Protein AF-A0A0M3KIB8-F1 (afdb_monomer)

Organism: Anisakis simplex (NCBI:txid6269)

Foldseek 3Di:
DVVCLVVCPVVQVVVQVVCVVVVFHWHWHKDADDPPDIDIDIGTDDDD

Structure (mmCIF, N/CA/C/O backbone):
data_AF-A0A0M3KIB8-F1
#
_entry.id   AF-A0A0M3KIB8-F1
#
loop_
_atom_site.group_PDB
_atom_site.id
_atom_site.type_symbol
_atom_site.label_atom_id
_atom_site.label_alt_id
_atom_site.label_comp_id
_atom_site.label_asym_id
_atom_site.label_entity_id
_atom_site.label_seq_id
_atom_site.pdbx_PDB_ins_code
_atom_site.Cartn_x
_atom_site.Cartn_y
_atom_site.Cartn_z
_atom_site.occupancy
_atom_site.B_iso_or_equiv
_atom_site.auth_seq_id
_atom_site.auth_comp_id
_atom_site.auth_asym_id
_atom_site.auth_atom_id
_atom_site.pdbx_PDB_model_num
ATOM 1 N N . LEU A 1 1 ? 16.900 1.036 -8.994 1.00 62.53 1 LEU A N 1
ATOM 2 C CA . LEU A 1 1 ? 15.930 0.702 -7.918 1.00 62.53 1 LEU A CA 1
ATOM 3 C C . LEU A 1 1 ? 15.117 1.918 -7.474 1.00 62.53 1 LEU A C 1
ATOM 5 O O . LEU A 1 1 ? 13.901 1.811 -7.483 1.00 62.53 1 LEU A O 1
ATOM 9 N N . ALA A 1 2 ? 15.742 3.062 -7.150 1.00 68.25 2 ALA A N 1
ATOM 10 C CA . ALA A 1 2 ? 15.033 4.276 -6.711 1.00 68.25 2 ALA A CA 1
ATOM 11 C C . ALA A 1 2 ? 13.944 4.751 -7.693 1.00 68.25 2 ALA A C 1
ATOM 13 O O . ALA A 1 2 ? 12.824 5.029 -7.282 1.00 68.25 2 ALA A O 1
ATOM 14 N N . GLU A 1 3 ? 14.230 4.736 -8.996 1.00 73.62 3 GLU A N 1
ATOM 15 C CA . GLU A 1 3 ? 13.257 5.110 -10.029 1.00 73.62 3 GLU A CA 1
ATOM 16 C C . GLU A 1 3 ? 12.058 4.153 -10.109 1.00 73.62 3 GLU A C 1
ATOM 18 O O . GLU A 1 3 ? 10.961 4.565 -10.449 1.00 73.62 3 GLU A O 1
ATOM 23 N N . SER A 1 4 ? 12.205 2.888 -9.694 1.00 79.31 4 SER A N 1
ATOM 24 C CA . SER A 1 4 ? 11.082 1.945 -9.684 1.00 79.31 4 S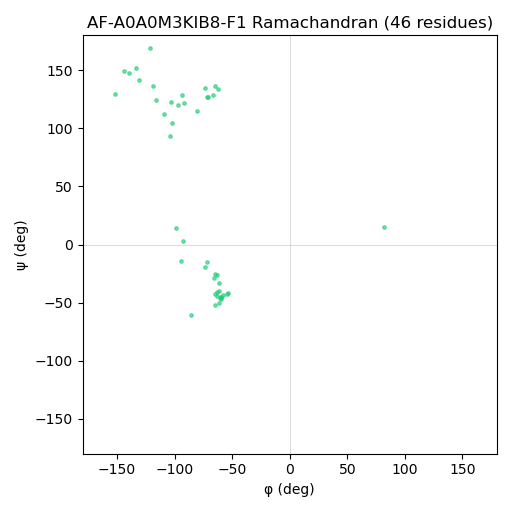ER A CA 1
ATOM 25 C C . SER A 1 4 ? 10.080 2.217 -8.558 1.00 79.31 4 SER A C 1
ATOM 27 O O . SER A 1 4 ? 8.947 1.740 -8.628 1.00 79.31 4 SER A O 1
ATOM 29 N N . ALA A 1 5 ? 10.480 2.946 -7.510 1.00 81.19 5 ALA A N 1
ATOM 30 C CA . ALA A 1 5 ? 9.633 3.191 -6.345 1.00 81.19 5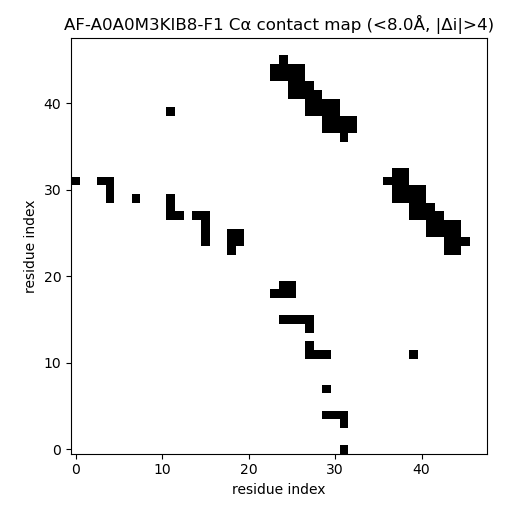 ALA A CA 1
ATOM 31 C C . ALA A 1 5 ? 8.399 4.039 -6.695 1.00 81.19 5 ALA A C 1
ATOM 33 O O . ALA A 1 5 ? 7.342 3.854 -6.093 1.00 81.19 5 ALA A O 1
ATOM 34 N N . MET A 1 6 ? 8.497 4.910 -7.710 1.00 89.31 6 MET A N 1
ATOM 35 C CA . MET A 1 6 ? 7.370 5.735 -8.161 1.00 89.31 6 MET A CA 1
ATOM 36 C C . MET A 1 6 ? 6.194 4.890 -8.670 1.00 89.31 6 MET A C 1
ATOM 38 O O . MET A 1 6 ? 5.039 5.240 -8.436 1.00 89.31 6 MET A O 1
ATOM 42 N N . TYR A 1 7 ? 6.475 3.735 -9.285 1.00 93.56 7 TYR A N 1
ATOM 43 C CA . TYR A 1 7 ? 5.445 2.820 -9.787 1.00 93.56 7 TYR A CA 1
ATOM 44 C C . TYR A 1 7 ? 4.701 2.085 -8.663 1.00 93.56 7 TYR A C 1
ATOM 46 O O . TYR A 1 7 ? 3.630 1.529 -8.896 1.00 93.56 7 TYR A O 1
ATOM 54 N N . LEU A 1 8 ? 5.239 2.091 -7.439 1.00 94.50 8 LEU A N 1
ATOM 55 C CA . LEU A 1 8 ? 4.655 1.405 -6.284 1.00 94.50 8 LEU A CA 1
ATOM 56 C C . LEU A 1 8 ? 3.760 2.312 -5.436 1.00 94.50 8 LEU A C 1
ATOM 58 O O . LEU A 1 8 ? 2.964 1.805 -4.648 1.00 94.50 8 LEU A O 1
ATOM 62 N N . ALA A 1 9 ? 3.819 3.633 -5.635 1.00 94.00 9 ALA A N 1
ATOM 63 C CA . ALA A 1 9 ? 3.006 4.588 -4.884 1.00 94.00 9 ALA A CA 1
ATOM 64 C C . ALA A 1 9 ? 1.498 4.340 -5.063 1.00 94.00 9 ALA A C 1
ATOM 66 O O . ALA A 1 9 ? 0.754 4.309 -4.081 1.00 94.00 9 ALA A O 1
ATOM 67 N N . PHE A 1 10 ? 1.052 4.110 -6.303 1.00 96.25 10 PHE A N 1
ATOM 68 C CA . PHE A 1 10 ? -0.354 3.819 -6.588 1.00 96.25 10 PHE A CA 1
ATOM 69 C C . PHE A 1 10 ? -0.814 2.488 -5.955 1.00 96.25 10 PHE A C 1
ATOM 71 O O . PHE A 1 10 ? -1.768 2.521 -5.175 1.00 96.25 10 PHE A O 1
ATOM 78 N N . PRO A 1 11 ? -0.126 1.345 -6.162 1.00 97.19 11 PRO A N 1
ATOM 79 C CA . PRO A 1 11 ? -0.438 0.099 -5.457 1.00 97.19 11 PRO A CA 1
ATOM 80 C C . PRO A 1 11 ? -0.467 0.224 -3.924 1.00 97.19 11 PRO A C 1
ATOM 82 O O . PRO A 1 11 ? -1.392 -0.289 -3.294 1.00 97.19 11 PRO A O 1
ATOM 85 N N . CYS A 1 12 ? 0.477 0.952 -3.310 1.00 96.31 12 CYS A N 1
ATOM 86 C CA . CYS A 1 12 ? 0.464 1.225 -1.865 1.00 96.31 12 CYS A CA 1
ATOM 87 C C . CYS A 1 12 ? -0.832 1.927 -1.427 1.00 96.31 12 CYS A C 1
ATOM 89 O O . CYS A 1 12 ? -1.435 1.562 -0.414 1.00 96.31 12 CYS A O 1
ATOM 91 N N . GLY A 1 13 ? -1.274 2.923 -2.201 1.00 97.12 13 GLY A N 1
ATOM 92 C CA . GLY A 1 13 ? -2.533 3.629 -1.978 1.00 97.12 13 GLY A CA 1
ATOM 93 C C . GLY A 1 13 ? -3.757 2.720 -2.099 1.00 97.12 13 GLY A C 1
ATOM 94 O O . GLY A 1 13 ? -4.651 2.808 -1.259 1.00 97.12 13 GLY A O 1
ATOM 95 N N . VAL A 1 14 ? -3.774 1.812 -3.082 1.00 98.31 14 VAL A N 1
ATOM 96 C CA . VAL A 1 14 ? -4.856 0.829 -3.270 1.00 98.31 14 VAL A CA 1
ATOM 97 C C . VAL A 1 14 ? -4.973 -0.096 -2.058 1.00 98.31 14 VAL A C 1
ATOM 99 O O . VAL A 1 14 ? -6.061 -0.225 -1.498 1.00 98.31 14 VAL A O 1
ATOM 102 N N . VAL A 1 15 ? -3.861 -0.685 -1.604 1.00 98.00 15 VAL A N 1
ATOM 103 C CA . VAL A 1 15 ? -3.848 -1.567 -0.422 1.00 98.00 15 VAL A CA 1
ATOM 104 C C . VAL A 1 15 ? -4.335 -0.814 0.819 1.00 98.00 15 VAL A C 1
ATOM 106 O O . VAL A 1 15 ? -5.221 -1.296 1.527 1.00 98.00 15 VAL A O 1
ATOM 109 N N . ARG A 1 16 ? -3.823 0.402 1.055 1.00 97.69 16 ARG A N 1
ATOM 110 C CA . ARG A 1 16 ?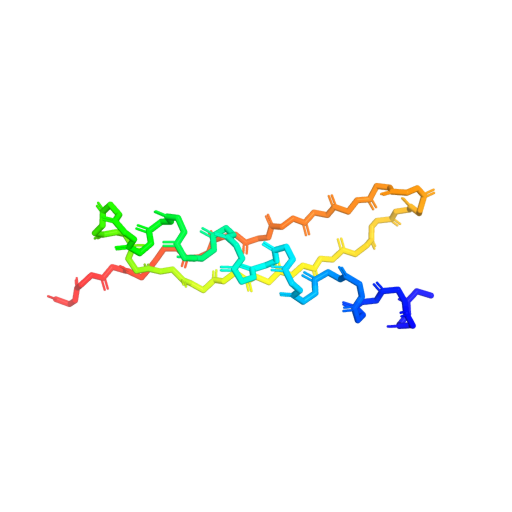 -4.265 1.256 2.169 1.00 97.69 16 ARG A CA 1
ATOM 111 C C . ARG A 1 16 ? -5.760 1.579 2.084 1.00 97.69 16 ARG A C 1
ATOM 113 O O . ARG A 1 16 ? -6.447 1.531 3.100 1.00 97.69 16 ARG A O 1
ATOM 120 N N . GLY A 1 17 ? -6.253 1.941 0.901 1.00 97.75 17 GLY A N 1
ATOM 121 C CA . GLY A 1 17 ? -7.653 2.300 0.675 1.00 97.75 17 GLY A CA 1
ATOM 122 C C . GLY A 1 17 ? -8.599 1.130 0.935 1.00 97.75 17 GLY A C 1
ATOM 123 O O . GLY A 1 17 ? -9.594 1.301 1.636 1.00 97.75 17 GLY A O 1
ATOM 124 N N . ALA A 1 18 ? -8.250 -0.066 0.450 1.00 98.25 18 ALA A N 1
ATOM 125 C CA . ALA A 1 18 ? -9.021 -1.285 0.680 1.00 98.25 18 ALA A CA 1
ATOM 126 C C . ALA A 1 18 ? -9.133 -1.625 2.176 1.00 98.25 18 ALA A C 1
ATOM 128 O O . ALA A 1 18 ? -10.232 -1.886 2.663 1.00 98.25 18 ALA A O 1
ATOM 129 N N . LEU A 1 19 ? -8.019 -1.553 2.916 1.00 97.06 19 LEU A N 1
ATOM 130 C CA . LEU A 1 19 ? -8.002 -1.775 4.367 1.00 97.06 19 LEU A CA 1
ATOM 131 C C . LEU A 1 19 ? -8.807 -0.708 5.123 1.00 97.06 19 LEU A C 1
ATOM 133 O O . LEU A 1 19 ? -9.601 -1.036 6.005 1.00 97.06 19 LEU A O 1
ATOM 137 N N . CYS A 1 20 ? -8.677 0.562 4.732 1.00 96.62 20 CYS A N 1
ATOM 138 C CA . CYS A 1 20 ? -9.442 1.658 5.326 1.00 96.62 20 CYS A CA 1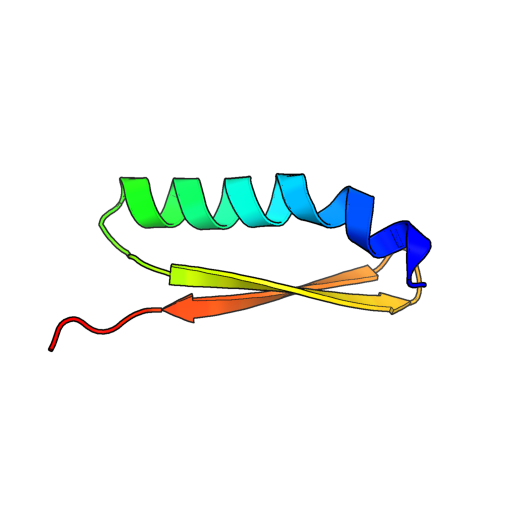
ATOM 139 C C . CYS A 1 20 ? -10.957 1.470 5.132 1.00 96.62 20 CYS A C 1
ATOM 141 O O . CYS A 1 20 ? -11.727 1.681 6.068 1.00 96.62 20 CYS A O 1
ATOM 143 N N . ASN A 1 21 ? -11.384 1.006 3.951 1.00 97.50 21 ASN A N 1
ATOM 144 C CA . ASN A 1 21 ? -12.795 0.767 3.633 1.00 97.50 21 ASN A CA 1
ATOM 145 C C . ASN A 1 21 ? -13.443 -0.314 4.520 1.00 97.50 21 ASN A C 1
ATOM 147 O O . ASN A 1 21 ? -14.648 -0.274 4.745 1.00 97.50 21 ASN A O 1
ATOM 151 N N . ILE A 1 22 ? -12.653 -1.251 5.056 1.00 96.88 22 ILE A N 1
ATOM 152 C CA . ILE A 1 22 ? -13.116 -2.271 6.015 1.00 96.88 22 ILE A CA 1
ATOM 153 C C . ILE A 1 22 ? -12.812 -1.905 7.479 1.00 96.88 22 ILE A C 1
ATOM 155 O O . ILE A 1 22 ? -12.902 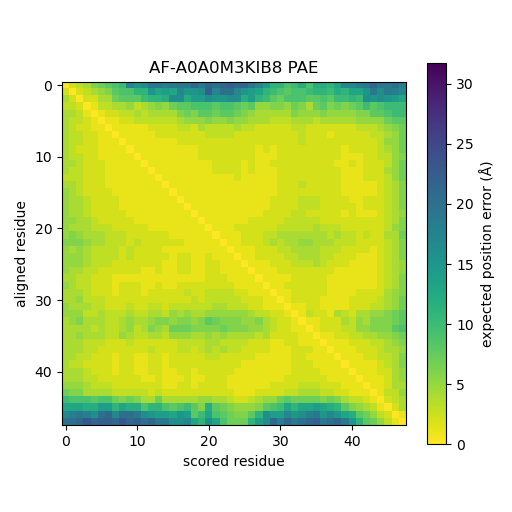-2.752 8.365 1.00 96.88 22 ILE A O 1
ATOM 159 N N . GLY A 1 23 ? -12.453 -0.647 7.753 1.00 95.19 23 GLY A N 1
ATOM 160 C CA . GLY A 1 23 ? -12.234 -0.141 9.109 1.00 95.19 23 GLY A CA 1
ATOM 161 C C . GLY A 1 23 ? -10.859 -0.449 9.706 1.00 95.19 23 GLY A C 1
ATOM 162 O O . GLY A 1 23 ? -10.685 -0.298 10.916 1.00 95.19 23 GLY A O 1
ATOM 163 N N . ILE A 1 24 ? -9.881 -0.849 8.888 1.00 95.56 24 ILE A N 1
ATOM 164 C CA . ILE A 1 24 ? -8.499 -1.109 9.307 1.00 95.56 24 ILE A CA 1
ATOM 165 C C . ILE A 1 24 ? -7.615 0.067 8.857 1.00 95.56 24 ILE A C 1
ATOM 167 O O . ILE A 1 24 ? -7.133 0.084 7.722 1.00 95.56 24 ILE A O 1
ATOM 171 N N . PRO A 1 25 ? -7.380 1.080 9.710 1.00 95.38 25 PRO A N 1
ATOM 172 C CA . PRO A 1 25 ? -6.423 2.131 9.392 1.00 95.38 25 PRO A CA 1
ATOM 173 C C . PRO A 1 25 ? -5.006 1.545 9.362 1.00 95.38 25 PRO A C 1
ATOM 175 O O . PRO A 1 25 ? -4.564 0.886 10.301 1.00 95.38 25 PRO A O 1
ATOM 178 N N . SER A 1 26 ? -4.270 1.788 8.280 1.00 96.56 26 SER A N 1
ATOM 179 C CA . SER A 1 26 ? -2.918 1.250 8.101 1.00 96.56 26 SER A CA 1
ATOM 180 C C . SER A 1 26 ? -1.993 2.226 7.383 1.00 96.56 26 SER A C 1
ATOM 182 O O . SER A 1 26 ? -2.431 2.981 6.511 1.00 96.56 26 SER A O 1
ATOM 184 N N . LEU A 1 27 ? -0.703 2.166 7.703 1.00 96.62 27 LEU A N 1
ATOM 185 C CA . LEU A 1 27 ? 0.372 2.727 6.889 1.00 96.62 27 LEU A CA 1
ATOM 186 C C . LEU A 1 27 ? 0.913 1.625 5.971 1.00 96.62 27 LEU A C 1
ATOM 188 O O . LEU A 1 27 ? 1.244 0.540 6.442 1.00 96.62 27 LEU A O 1
ATOM 192 N N . VAL A 1 28 ? 1.006 1.903 4.671 1.00 97.00 28 VAL A N 1
ATOM 193 C CA . VAL A 1 28 ? 1.559 0.967 3.683 1.00 97.00 28 VAL A CA 1
ATOM 194 C C . VAL A 1 28 ? 2.813 1.578 3.079 1.00 97.00 28 VAL A C 1
ATOM 196 O O . VAL A 1 28 ? 2.764 2.689 2.549 1.00 97.00 28 VAL A O 1
ATOM 199 N N . THR A 1 29 ? 3.928 0.859 3.162 1.00 95.75 29 THR A N 1
ATOM 200 C CA . THR A 1 29 ? 5.196 1.208 2.508 1.00 95.75 29 THR A CA 1
ATOM 201 C C . THR A 1 29 ? 5.624 0.074 1.581 1.00 95.75 29 THR A C 1
ATOM 203 O O . THR A 1 29 ? 5.041 -1.010 1.596 1.00 95.75 29 THR A O 1
ATOM 206 N N . SER A 1 30 ? 6.628 0.308 0.738 1.00 94.62 30 SER A N 1
ATOM 207 C CA . SER A 1 30 ? 7.096 -0.695 -0.219 1.00 94.62 30 SER A CA 1
ATOM 208 C C . SER A 1 30 ? 8.610 -0.728 -0.337 1.00 94.62 30 SER A C 1
ATOM 210 O O . SER A 1 30 ? 9.261 0.314 -0.283 1.00 94.62 30 SER A O 1
ATOM 212 N N . SER A 1 31 ? 9.151 -1.914 -0.591 1.00 93.50 31 SER A N 1
ATOM 213 C CA . SER A 1 31 ? 10.558 -2.138 -0.926 1.00 93.50 31 SER A CA 1
ATOM 214 C C . SER A 1 31 ? 10.676 -3.019 -2.169 1.00 93.50 31 SER A C 1
ATOM 216 O O . SER A 1 31 ? 9.921 -3.979 -2.321 1.00 93.50 31 SER A O 1
ATOM 218 N N . VAL A 1 32 ? 11.641 -2.727 -3.041 1.00 92.56 32 VAL A N 1
ATOM 219 C CA . VAL A 1 32 ? 11.970 -3.572 -4.201 1.00 92.56 32 VAL A CA 1
ATOM 220 C C . VAL A 1 32 ? 13.068 -4.545 -3.786 1.00 92.56 32 VAL A C 1
ATOM 222 O O . VAL A 1 32 ? 14.128 -4.092 -3.362 1.00 92.56 32 VAL A O 1
ATOM 225 N N . GLU A 1 33 ? 12.833 -5.853 -3.900 1.00 89.75 33 GLU A N 1
ATOM 226 C CA . GLU A 1 33 ? 13.867 -6.853 -3.595 1.00 89.75 33 GLU A CA 1
ATOM 227 C C . GLU A 1 33 ? 14.751 -7.104 -4.812 1.00 89.75 33 GLU A C 1
ATOM 229 O O . GLU A 1 33 ? 15.949 -6.841 -4.802 1.00 89.75 33 GLU A O 1
ATOM 234 N N . SER A 1 34 ? 14.138 -7.570 -5.894 1.00 90.12 34 SER A N 1
ATOM 235 C CA . SER A 1 34 ? 14.775 -7.771 -7.191 1.00 90.12 34 SER A CA 1
ATOM 236 C C . SER A 1 34 ? 13.691 -7.609 -8.236 1.00 90.12 34 SER A C 1
ATOM 238 O O . SER A 1 34 ? 12.627 -8.185 -8.078 1.00 90.12 34 SER A O 1
ATOM 240 N N . LEU A 1 35 ? 13.893 -6.799 -9.274 1.00 87.25 35 LEU A N 1
ATOM 241 C CA . LEU A 1 35 ? 12.835 -6.620 -10.268 1.00 87.25 35 LEU A CA 1
ATOM 242 C C . LEU A 1 35 ? 12.531 -7.962 -10.959 1.00 87.25 35 LEU A C 1
ATOM 244 O O . LEU A 1 35 ? 13.474 -8.646 -11.357 1.00 87.25 35 LEU A O 1
ATOM 248 N N . PRO A 1 36 ? 11.247 -8.341 -11.114 1.00 91.75 36 PRO A N 1
ATOM 249 C CA . PRO A 1 36 ? 10.027 -7.555 -10.856 1.00 91.75 36 PRO A CA 1
ATOM 250 C C . PRO A 1 36 ? 9.411 -7.719 -9.445 1.00 91.75 36 PRO A C 1
ATOM 252 O O . PRO A 1 36 ? 8.349 -7.164 -9.173 1.00 91.75 36 PRO A O 1
ATOM 255 N N . ALA A 1 37 ? 10.034 -8.485 -8.551 1.00 93.25 37 ALA A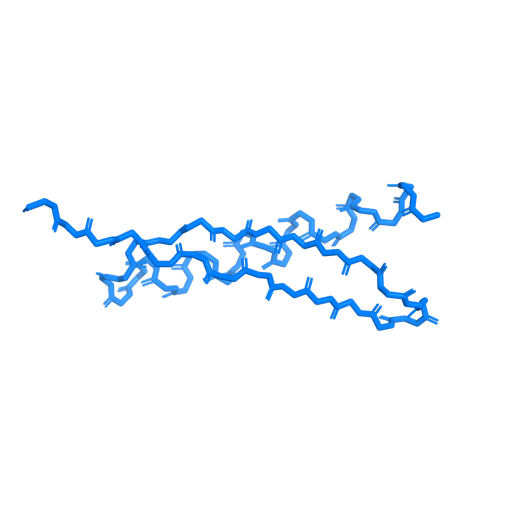 N 1
ATOM 256 C CA . ALA A 1 37 ? 9.563 -8.748 -7.196 1.00 93.25 37 ALA A CA 1
ATOM 257 C C . ALA A 1 37 ? 9.677 -7.526 -6.259 1.00 93.25 37 ALA A C 1
ATOM 259 O O . ALA A 1 37 ? 10.742 -6.928 -6.056 1.00 93.25 37 ALA A O 1
ATOM 260 N N . VAL A 1 38 ? 8.550 -7.198 -5.628 1.00 94.31 38 VAL A N 1
ATOM 261 C CA . VAL A 1 38 ? 8.398 -6.102 -4.664 1.00 94.31 38 VAL A CA 1
ATOM 262 C C . VAL A 1 38 ? 7.639 -6.591 -3.434 1.00 94.31 38 VAL A C 1
ATOM 264 O O . VAL A 1 38 ? 6.822 -7.507 -3.522 1.00 94.31 38 VAL A O 1
ATOM 267 N N . LYS A 1 39 ? 7.892 -5.968 -2.283 1.00 95.69 39 LYS A N 1
ATOM 268 C CA . LYS A 1 39 ? 7.193 -6.240 -1.023 1.00 95.69 39 LYS A CA 1
ATOM 269 C C . LYS A 1 39 ? 6.464 -4.996 -0.542 1.00 95.69 39 LYS A C 1
ATOM 271 O O . LYS A 1 39 ? 7.038 -3.908 -0.544 1.00 95.69 39 LYS A O 1
ATOM 276 N N . PHE A 1 40 ? 5.225 -5.184 -0.094 1.00 96.81 40 PHE A N 1
ATOM 277 C CA . PHE A 1 40 ? 4.428 -4.169 0.591 1.00 96.81 40 PHE A CA 1
ATOM 278 C C . PHE A 1 40 ? 4.425 -4.469 2.088 1.00 96.81 40 PHE A C 1
ATOM 280 O O . PHE A 1 40 ? 4.019 -5.553 2.504 1.00 96.81 40 PHE A O 1
ATOM 287 N N . HIS A 1 41 ? 4.871 -3.511 2.893 1.00 97.19 41 HIS A N 1
ATOM 288 C CA . HIS A 1 41 ? 4.855 -3.605 4.349 1.00 97.19 41 HIS A CA 1
ATOM 289 C C . HIS A 1 41 ? 3.613 -2.886 4.861 1.00 97.19 41 HIS A C 1
ATOM 291 O O . HIS A 1 41 ? 3.430 -1.695 4.603 1.00 97.19 41 HIS A O 1
ATOM 297 N N . VAL A 1 42 ? 2.745 -3.611 5.564 1.00 97.31 42 VAL A N 1
ATOM 298 C CA . VAL A 1 42 ? 1.481 -3.085 6.091 1.00 97.31 42 VAL A CA 1
ATOM 299 C C . VAL A 1 42 ? 1.588 -2.963 7.604 1.00 97.31 42 VAL A C 1
ATOM 301 O O . VAL A 1 42 ? 1.646 -3.960 8.319 1.00 97.31 42 VAL A O 1
ATOM 304 N N . HIS A 1 43 ? 1.581 -1.729 8.094 1.00 96.81 43 HIS A N 1
ATOM 305 C CA . HIS A 1 43 ? 1.568 -1.416 9.516 1.00 96.81 43 HIS A CA 1
ATOM 306 C C . HIS A 1 43 ? 0.148 -1.021 9.915 1.00 96.81 43 HIS A C 1
ATOM 308 O O . HIS A 1 43 ? -0.314 0.077 9.592 1.00 96.81 43 HIS A O 1
ATOM 314 N N . VAL A 1 44 ? -0.562 -1.922 10.591 1.00 95.88 44 VAL A N 1
ATOM 315 C CA . VAL A 1 44 ? -1.904 -1.641 11.115 1.00 95.88 44 VAL A CA 1
ATOM 316 C C . VAL A 1 44 ? -1.788 -0.680 12.295 1.00 95.88 44 VAL A C 1
ATOM 318 O O . VAL A 1 44 ? -1.039 -0.930 13.238 1.00 95.88 44 VAL A O 1
ATOM 321 N N . GLN A 1 45 ? -2.530 0.421 12.241 1.00 89.94 45 GLN A N 1
ATOM 322 C CA . GLN A 1 45 ? -2.619 1.365 13.347 1.00 89.94 45 GLN A CA 1
ATOM 323 C C . GLN A 1 45 ? -3.619 0.816 14.363 1.00 89.94 45 GLN A C 1
ATOM 325 O O . GLN A 1 45 ? -4.806 0.674 14.068 1.00 89.94 45 GLN 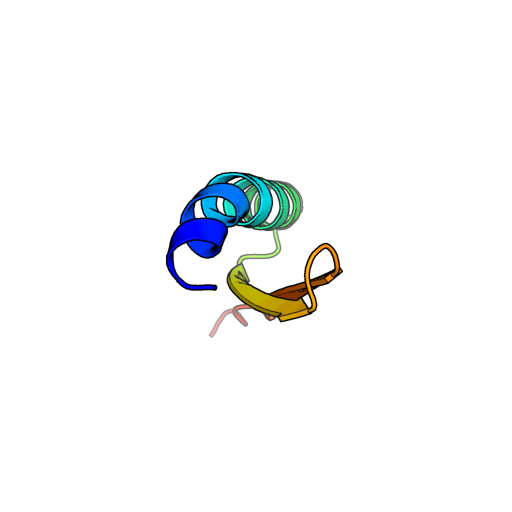A O 1
ATOM 330 N N . GLN A 1 46 ? -3.140 0.487 15.559 1.00 79.75 46 GLN A N 1
ATOM 331 C CA . GLN A 1 46 ? -4.024 0.169 16.673 1.00 79.75 46 GLN A CA 1
ATOM 332 C C . GLN A 1 46 ? -4.653 1.470 17.179 1.00 79.75 46 GLN A C 1
ATOM 334 O O . GLN A 1 46 ? -3.965 2.485 17.300 1.00 79.75 46 GLN A O 1
ATOM 339 N N . LYS A 1 47 ? -5.968 1.457 17.426 1.00 66.00 47 LYS A N 1
ATOM 340 C CA . LYS A 1 47 ? -6.615 2.572 18.126 1.00 66.00 47 LYS A CA 1
ATOM 341 C C . LYS A 1 47 ? -6.049 2.627 19.556 1.00 66.00 47 LYS A C 1
ATOM 343 O O . LYS A 1 47 ? -5.892 1.552 20.138 1.00 66.00 47 LYS A O 1
ATOM 348 N N . PRO A 1 48 ? -5.714 3.819 20.075 1.00 60.78 48 PRO A N 1
ATOM 349 C CA . PRO A 1 48 ? -5.360 3.982 21.482 1.00 60.78 48 PRO A CA 1
ATOM 350 C C . PRO A 1 48 ? -6.531 3.620 22.403 1.00 60.78 48 PRO A C 1
ATOM 352 O O . PRO A 1 48 ? -7.696 3.685 21.938 1.00 60.78 48 PRO A O 1
#

pLDDT: mean 91.18, std 9.69, range [60.78, 98.31]

Nearest PDB structures (foldseek):
  2bjn-assembly1_A  TM=9.671E-01  e=1.573E-03  Homo sapiens
  2bjn-assembly1_B  TM=9.476E-01  e=2.194E-03  Homo sapiens
  3kxc-assembly1_C  TM=9.392E-01  e=3.270E-03  Homo sapiens
  2c0j-assembly1_B  TM=9.743E-01  e=7.264E-03  Homo sapiens

InterPro domains:
  IPR007194 Transport protein particle (TRAPP) component [PF04051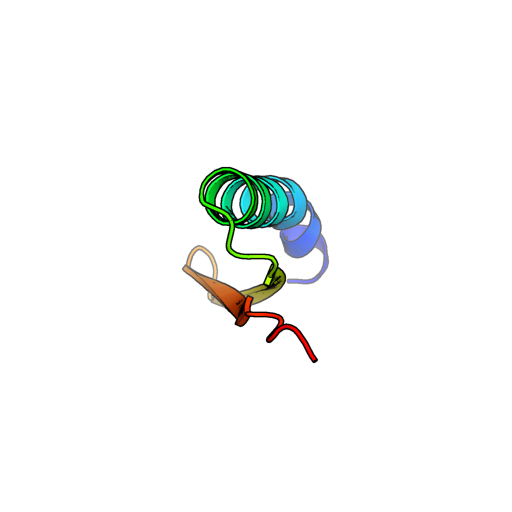] (4-45)
  IPR024096 NO signalling/Golgi transport ligand-binding domain superfamily [SSF111126] (5-46)
  IPR037992 TRAPP complex, Trs33 subunit [PTHR12817] (3-45)

Secondary structure (DSSP, 8-state):
-GGGGGGGHHHHHHHHHHHHHTT--EEEEEEEEETTEEEEEEEE----

Radius of gyration: 11.93 Å; Cα contacts (8 Å, |Δi|>4): 54; chains: 1; bounding box: 29×14×32 Å

Solvent-accessible surface area (backbone atoms only — not comparable to full-atom values): 3017 Å² total; per-residue (Å²): 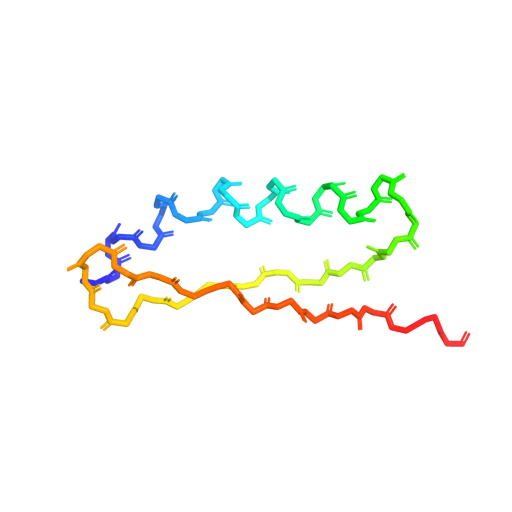111,78,81,59,52,67,73,46,53,60,57,36,51,50,57,33,49,58,37,41,77,76,73,42,51,50,52,52,49,75,51,76,80,51,92,92,49,68,49,76,50,76,46,72,59,76,81,131

Sequence (48 aa):
LAESAMYLAFPCGVVRGALCNIGIPSLVTSSVESLPAVKFHVHVQQKP

Mean predicted aligned error: 3.81 Å